Protein AF-A0A960VAS3-F1 (afdb_monomer_lite)

Sequence (71 aa):
MAHKIIWLPQAEMDFAETLQYLMENFGQSVSIRFKDKVEKQLDIISNNPKINPIYFWKRNIRRSVVVKQIS

Structure (mmCIF, N/CA/C/O backbone):
data_AF-A0A960VAS3-F1
#
_entry.id   AF-A0A960VAS3-F1
#
loop_
_atom_site.group_PDB
_atom_site.id
_atom_site.type_symbol
_atom_site.label_atom_id
_atom_site.label_alt_id
_atom_site.label_comp_id
_atom_site.label_asym_id
_atom_site.label_entity_id
_atom_site.label_seq_id
_atom_site.pdbx_PDB_ins_code
_atom_site.Cartn_x
_atom_site.Cartn_y
_atom_site.Cartn_z
_atom_site.occupancy
_atom_site.B_iso_or_equiv
_atom_site.auth_seq_id
_atom_site.auth_comp_id
_atom_site.auth_asym_id
_atom_site.auth_atom_id
_atom_site.pdbx_PDB_model_num
ATOM 1 N N . MET A 1 1 ? 2.468 -15.627 -12.038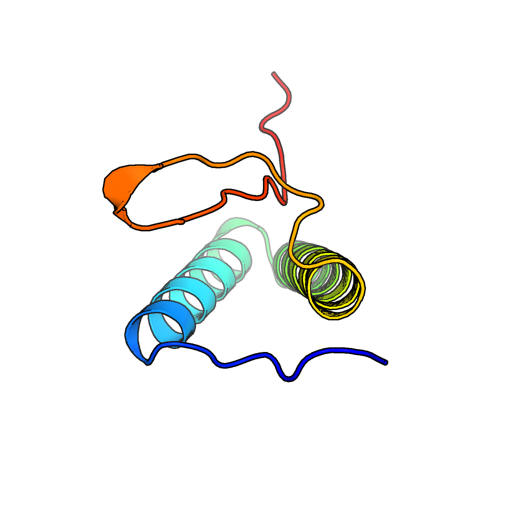 1.00 67.44 1 MET A N 1
ATOM 2 C CA . MET A 1 1 ? 3.299 -15.769 -10.822 1.00 67.44 1 MET A CA 1
ATOM 3 C C . MET A 1 1 ? 3.400 -14.402 -10.177 1.00 67.44 1 MET A C 1
ATOM 5 O O . MET A 1 1 ? 3.648 -13.450 -10.907 1.00 67.44 1 MET A O 1
ATOM 9 N N . ALA A 1 2 ? 3.175 -14.301 -8.868 1.00 87.75 2 ALA A N 1
ATOM 10 C CA . ALA A 1 2 ? 3.282 -13.037 -8.145 1.00 87.75 2 ALA A CA 1
ATOM 11 C C . ALA A 1 2 ? 4.753 -12.617 -7.997 1.00 87.75 2 ALA A C 1
ATOM 13 O O . ALA A 1 2 ? 5.622 -13.440 -7.699 1.00 87.75 2 ALA A O 1
ATOM 14 N N . HIS A 1 3 ? 5.037 -11.337 -8.220 1.00 93.94 3 HIS A N 1
ATOM 15 C CA . HIS A 1 3 ? 6.352 -10.749 -8.000 1.00 93.94 3 HIS A CA 1
ATOM 16 C C . HIS A 1 3 ? 6.603 -10.521 -6.506 1.00 93.94 3 HIS A C 1
ATOM 18 O O . HIS A 1 3 ? 5.709 -10.120 -5.764 1.00 93.94 3 HIS A O 1
ATOM 24 N N . LYS A 1 4 ? 7.851 -10.715 -6.065 1.00 96.12 4 LYS A N 1
ATOM 25 C CA . LYS A 1 4 ? 8.258 -10.385 -4.695 1.00 96.12 4 LYS A CA 1
ATOM 26 C C . LYS A 1 4 ? 8.198 -8.871 -4.480 1.00 96.12 4 LYS A C 1
ATOM 28 O O . LYS A 1 4 ? 8.820 -8.116 -5.226 1.00 96.12 4 LYS A O 1
ATOM 33 N N . ILE A 1 5 ? 7.494 -8.445 -3.435 1.00 95.88 5 ILE A N 1
ATOM 34 C CA . ILE A 1 5 ? 7.478 -7.051 -2.984 1.00 95.88 5 ILE A CA 1
ATOM 35 C C . ILE A 1 5 ? 8.721 -6.796 -2.133 1.00 95.88 5 ILE A C 1
ATOM 37 O O . ILE A 1 5 ? 9.070 -7.599 -1.267 1.00 95.88 5 ILE A O 1
ATOM 41 N N . ILE A 1 6 ? 9.387 -5.676 -2.393 1.00 97.06 6 ILE A N 1
ATOM 42 C CA . ILE A 1 6 ? 10.526 -5.192 -1.617 1.00 97.06 6 ILE A CA 1
ATOM 43 C C . ILE A 1 6 ? 10.197 -3.769 -1.190 1.00 97.06 6 ILE A C 1
ATOM 45 O O . ILE A 1 6 ? 9.840 -2.940 -2.030 1.00 97.06 6 ILE A O 1
ATOM 49 N N . TRP A 1 7 ? 10.322 -3.502 0.103 1.00 97.25 7 TRP A N 1
ATOM 50 C CA . TRP A 1 7 ? 10.170 -2.169 0.658 1.00 97.25 7 TRP A CA 1
ATOM 51 C C . TRP A 1 7 ? 11.531 -1.495 0.781 1.00 97.25 7 TRP A C 1
ATOM 53 O O . TRP A 1 7 ? 12.542 -2.132 1.077 1.00 97.25 7 TRP A O 1
ATOM 63 N N . LEU A 1 8 ? 11.556 -0.190 0.527 1.00 97.69 8 LEU A N 1
ATOM 64 C CA . LEU A 1 8 ? 12.679 0.637 0.945 1.00 97.69 8 LEU A CA 1
ATOM 65 C C . LEU A 1 8 ? 12.557 0.882 2.454 1.00 97.69 8 LEU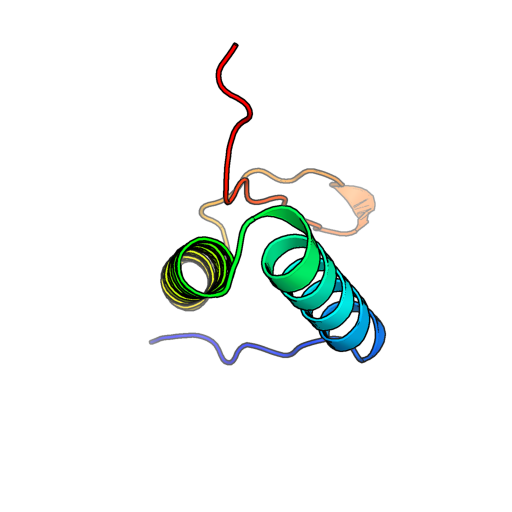 A C 1
ATOM 67 O O . LEU A 1 8 ? 11.429 1.053 2.915 1.00 97.69 8 LEU A O 1
ATOM 71 N N . PRO A 1 9 ? 13.670 1.020 3.197 1.00 97.94 9 PRO A N 1
ATOM 72 C CA . PRO A 1 9 ? 13.614 1.336 4.626 1.00 97.94 9 PRO A CA 1
ATOM 73 C C . PRO A 1 9 ? 12.755 2.573 4.928 1.00 97.94 9 PRO A C 1
ATOM 75 O O . PRO A 1 9 ? 11.933 2.556 5.836 1.00 97.94 9 PRO A O 1
ATOM 78 N N . GLN A 1 10 ? 12.869 3.618 4.099 1.00 97.50 10 GLN A N 1
ATOM 79 C CA . GLN A 1 10 ? 12.036 4.816 4.230 1.00 97.50 10 GLN A CA 1
ATOM 80 C C . GLN A 1 10 ? 10.543 4.520 4.044 1.00 97.50 10 GLN A C 1
ATOM 82 O O . GLN A 1 10 ? 9.723 5.044 4.780 1.00 97.50 10 GLN A O 1
ATOM 87 N N . ALA A 1 11 ? 10.185 3.642 3.105 1.00 97.19 11 ALA A N 1
ATOM 88 C CA . ALA A 1 11 ? 8.788 3.315 2.845 1.00 97.19 11 ALA A CA 1
ATOM 89 C C . ALA A 1 11 ? 8.149 2.521 4.000 1.00 97.19 11 ALA A C 1
ATOM 91 O O . ALA A 1 11 ? 6.954 2.667 4.243 1.00 97.19 11 ALA A O 1
ATOM 92 N N . GLU A 1 12 ? 8.928 1.697 4.712 1.00 97.75 12 GLU A N 1
ATOM 93 C CA . GLU A 1 12 ? 8.457 1.021 5.929 1.00 97.75 12 GLU A CA 1
ATOM 94 C C . GLU A 1 12 ? 8.191 2.028 7.055 1.00 97.75 12 GLU A C 1
ATOM 96 O O . GLU A 1 12 ? 7.140 1.960 7.694 1.00 97.75 12 GLU A O 1
ATOM 101 N N . MET A 1 13 ? 9.100 2.992 7.250 1.00 98.44 13 MET A N 1
ATOM 102 C CA . MET A 1 13 ? 8.936 4.063 8.240 1.00 98.44 13 MET A CA 1
ATOM 103 C C . MET A 1 13 ? 7.721 4.943 7.924 1.00 98.44 13 MET A C 1
ATOM 105 O O . MET A 1 13 ? 6.847 5.093 8.775 1.00 98.44 13 MET A O 1
ATOM 109 N N . ASP A 1 14 ? 7.595 5.426 6.684 1.00 98.31 14 ASP A N 1
ATOM 110 C CA . ASP A 1 14 ? 6.472 6.271 6.250 1.00 98.31 14 ASP A CA 1
ATOM 111 C C . ASP A 1 14 ? 5.116 5.566 6.456 1.00 98.31 14 ASP A C 1
ATOM 113 O O . ASP A 1 14 ? 4.109 6.175 6.840 1.00 98.31 14 ASP A O 1
ATOM 117 N N . PHE A 1 15 ? 5.068 4.253 6.198 1.00 97.88 15 PHE A N 1
ATOM 118 C CA . PHE A 1 15 ? 3.857 3.467 6.399 1.00 97.88 15 PHE A CA 1
ATOM 119 C C . PHE A 1 15 ? 3.530 3.290 7.886 1.00 97.88 15 PHE A C 1
ATOM 121 O O . PHE A 1 15 ? 2.365 3.432 8.266 1.00 97.88 15 PHE A O 1
ATOM 128 N N . ALA A 1 16 ? 4.533 3.036 8.731 1.00 98.25 16 ALA A N 1
ATOM 129 C CA . ALA A 1 16 ? 4.356 2.941 10.178 1.00 98.25 16 ALA A CA 1
ATOM 130 C C . ALA A 1 16 ? 3.854 4.263 10.782 1.00 98.25 16 ALA A C 1
ATOM 132 O O . ALA A 1 16 ? 2.874 4.250 11.528 1.00 98.25 16 ALA A O 1
ATOM 133 N N . GLU A 1 17 ? 4.442 5.397 10.391 1.00 98.50 17 GLU A N 1
ATOM 134 C CA . GLU A 1 17 ? 4.002 6.735 10.811 1.00 98.50 17 GLU A CA 1
ATOM 135 C C . GLU A 1 17 ? 2.552 7.008 10.391 1.00 98.50 17 GLU A C 1
ATOM 137 O O . GLU A 1 17 ? 1.741 7.490 11.184 1.00 98.50 17 GLU A O 1
ATOM 142 N N . THR A 1 18 ? 2.179 6.621 9.166 1.00 97.75 18 THR A N 1
ATOM 143 C CA . THR A 1 18 ? 0.796 6.750 8.685 1.00 97.75 18 THR A CA 1
ATOM 144 C C . THR A 1 18 ? -0.176 5.917 9.528 1.00 97.75 18 THR A C 1
ATOM 146 O O . THR A 1 18 ? -1.248 6.399 9.901 1.00 97.75 18 THR A O 1
ATOM 149 N N . LEU A 1 19 ? 0.172 4.666 9.846 1.00 98.19 19 LEU A N 1
ATOM 150 C CA . LEU A 1 19 ? -0.670 3.794 10.672 1.00 98.19 19 LEU A CA 1
ATOM 151 C C . LEU A 1 19 ? -0.800 4.306 12.107 1.00 98.19 19 LEU A C 1
ATOM 153 O O . LEU A 1 19 ? -1.893 4.218 12.674 1.00 98.19 19 LEU A O 1
ATOM 157 N N . GLN A 1 20 ? 0.283 4.847 12.667 1.00 98.44 20 GLN A N 1
ATOM 158 C CA . GLN A 1 20 ? 0.292 5.470 13.985 1.00 98.44 20 GLN A CA 1
ATOM 159 C C . GLN A 1 20 ? -0.619 6.698 14.010 1.00 98.44 20 GLN A C 1
ATOM 161 O O . GLN A 1 20 ? -1.521 6.762 14.844 1.00 98.44 20 GLN A O 1
ATOM 166 N N . TYR A 1 21 ? -0.477 7.605 13.041 1.00 98.12 21 TYR A N 1
ATOM 167 C CA . TYR A 1 21 ? -1.351 8.770 12.911 1.00 98.12 21 TYR A CA 1
ATOM 168 C C . TYR A 1 21 ? -2.829 8.365 12.844 1.00 98.12 21 TYR A C 1
ATOM 170 O O . TYR A 1 21 ? -3.671 8.926 13.551 1.00 98.12 21 TYR A O 1
ATOM 178 N N . LEU A 1 22 ? -3.159 7.355 12.032 1.00 97.88 22 LEU A N 1
ATOM 179 C CA . LEU A 1 22 ? -4.532 6.864 11.923 1.00 97.88 22 LEU A CA 1
ATOM 180 C C . LEU A 1 22 ? -5.043 6.261 13.234 1.00 97.88 22 LEU A C 1
ATOM 182 O O . LEU A 1 22 ? -6.202 6.468 13.590 1.00 97.88 22 LEU A O 1
ATOM 186 N N . MET A 1 23 ? -4.192 5.528 13.947 1.00 98.00 23 MET A N 1
ATOM 187 C CA . MET A 1 23 ? -4.538 4.913 15.223 1.00 98.00 23 MET A CA 1
ATOM 188 C C . MET A 1 23 ? -4.804 5.963 16.307 1.00 98.00 23 MET A C 1
ATOM 190 O O . MET A 1 23 ? -5.803 5.851 17.012 1.00 98.00 23 MET A O 1
ATOM 194 N N . GLU A 1 24 ? -3.957 6.987 16.410 1.00 98.31 24 GLU A N 1
ATOM 195 C CA . GLU A 1 24 ? -4.065 8.048 17.419 1.00 98.31 24 GLU A CA 1
ATOM 196 C C . GLU A 1 24 ? -5.271 8.965 17.181 1.00 98.31 24 GLU A C 1
ATOM 198 O O . GLU A 1 24 ? -5.946 9.357 18.130 1.00 98.31 24 GLU A O 1
ATOM 203 N N . ASN A 1 25 ? -5.576 9.281 15.919 1.00 98.12 25 ASN A N 1
ATOM 204 C CA . ASN A 1 25 ? -6.604 10.272 15.581 1.00 98.12 25 ASN A CA 1
ATOM 205 C C . ASN A 1 25 ? -7.979 9.656 15.286 1.00 98.12 25 ASN A C 1
ATOM 207 O O . ASN A 1 25 ? -9.001 10.3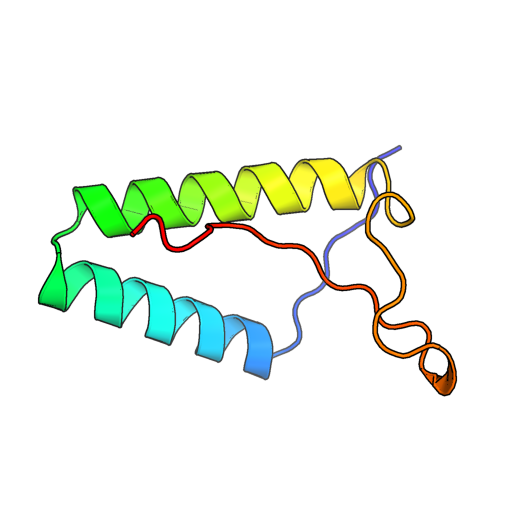17 15.461 1.00 98.12 25 ASN A O 1
ATOM 211 N N . PHE A 1 26 ? -8.024 8.404 14.822 1.00 96.94 26 PHE A N 1
ATOM 212 C CA . PHE A 1 26 ? -9.259 7.758 14.354 1.00 96.94 26 PHE A CA 1
ATOM 213 C C . PHE A 1 26 ? -9.490 6.362 14.947 1.00 96.94 26 PHE A C 1
ATOM 215 O O . PHE A 1 26 ? -10.509 5.730 14.659 1.00 96.94 26 PHE A O 1
ATOM 222 N N . GLY A 1 27 ? -8.571 5.879 15.785 1.00 97.50 27 GLY A N 1
ATOM 223 C CA . GLY A 1 27 ? -8.676 4.598 16.466 1.00 97.50 27 GLY A CA 1
ATOM 224 C C . GLY A 1 27 ? -8.197 3.399 15.646 1.00 97.50 27 GLY A C 1
ATOM 225 O O . GLY A 1 27 ? -7.954 3.444 14.435 1.00 97.50 27 GLY A O 1
ATOM 226 N N . GLN A 1 28 ? -8.079 2.270 16.342 1.00 97.56 28 GLN A N 1
ATOM 227 C CA . GLN A 1 28 ? -7.498 1.039 15.809 1.00 97.56 28 GLN A CA 1
ATOM 228 C C . GLN A 1 28 ? -8.253 0.486 14.590 1.00 97.56 28 GLN A C 1
ATOM 230 O O . GLN A 1 28 ? -7.629 0.025 13.636 1.00 97.56 28 GLN A O 1
ATOM 235 N N . SER A 1 29 ? -9.587 0.551 14.584 1.00 97.81 29 SER A N 1
ATOM 236 C CA . SER A 1 29 ? -10.409 0.001 13.496 1.00 97.81 29 SER A CA 1
ATOM 237 C C . SER A 1 29 ? -10.140 0.686 12.151 1.00 97.81 29 SER A C 1
ATOM 239 O O . SER A 1 29 ? -10.093 0.024 11.113 1.00 97.81 29 SER A O 1
ATOM 241 N N . VAL A 1 30 ? -9.914 2.004 12.156 1.00 97.00 30 VAL A N 1
ATOM 242 C CA . VAL A 1 30 ? -9.596 2.775 10.949 1.00 97.00 30 VAL A CA 1
ATOM 243 C C . VAL A 1 30 ? -8.188 2.455 10.453 1.00 97.00 30 VAL A C 1
ATOM 245 O O . VAL A 1 30 ? -8.014 2.250 9.249 1.00 97.00 30 VAL A O 1
ATOM 248 N N . SER A 1 31 ? -7.216 2.350 11.364 1.00 97.81 31 SER A N 1
ATOM 249 C CA . SER A 1 31 ? -5.833 1.978 11.038 1.00 97.81 31 SER A CA 1
ATOM 250 C C . SER A 1 31 ? -5.747 0.572 10.422 1.00 97.81 31 SER A C 1
ATOM 252 O O . SER A 1 31 ? -5.172 0.409 9.344 1.00 97.81 31 SER A O 1
ATOM 254 N N . ILE A 1 32 ? -6.432 -0.423 11.008 1.00 98.06 32 ILE A N 1
ATOM 255 C CA . ILE A 1 32 ? -6.520 -1.789 10.456 1.00 98.06 32 ILE A CA 1
ATOM 256 C C . ILE A 1 32 ? -7.142 -1.766 9.056 1.00 98.06 32 ILE A C 1
ATOM 258 O O . ILE A 1 32 ? -6.553 -2.270 8.105 1.00 98.06 32 ILE A O 1
ATOM 262 N N . ARG A 1 33 ? -8.284 -1.089 8.883 1.00 97.50 33 ARG A N 1
ATOM 263 C CA . ARG A 1 33 ? -8.948 -1.011 7.573 1.00 97.50 33 ARG A CA 1
ATOM 264 C C . ARG A 1 33 ? -8.074 -0.339 6.510 1.00 97.50 33 ARG A C 1
ATOM 266 O O . ARG A 1 33 ? -8.199 -0.649 5.325 1.00 97.50 33 ARG A O 1
ATOM 273 N N . PHE A 1 34 ? -7.234 0.623 6.89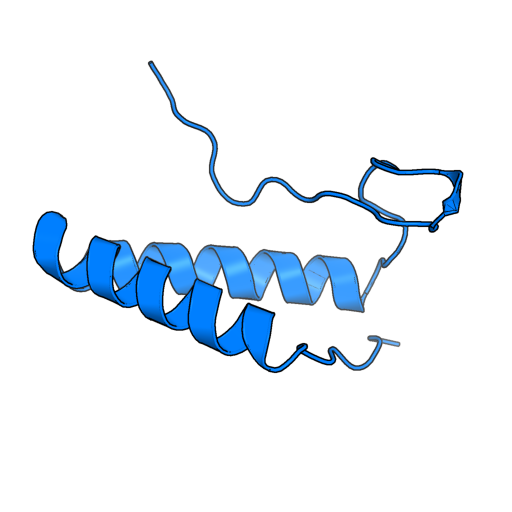1 1.00 97.44 34 PHE A N 1
ATOM 274 C CA . PHE A 1 34 ? -6.273 1.231 5.974 1.00 97.44 34 PHE A CA 1
ATOM 275 C C . PHE A 1 34 ? -5.160 0.248 5.595 1.00 97.44 34 PHE A C 1
ATOM 277 O O . PHE A 1 34 ? -4.881 0.099 4.403 1.00 97.44 34 PHE A O 1
ATOM 284 N N . LYS A 1 35 ? -4.593 -0.468 6.575 1.00 98.12 35 LYS A N 1
ATOM 285 C CA . LYS A 1 35 ? -3.602 -1.530 6.349 1.00 98.12 35 LYS A CA 1
ATOM 286 C C . LYS A 1 35 ? -4.120 -2.581 5.368 1.00 98.12 35 LYS A C 1
ATOM 288 O O . LYS A 1 35 ? -3.459 -2.837 4.366 1.00 98.12 35 LYS A O 1
ATOM 293 N N . ASP A 1 36 ? -5.338 -3.078 5.571 1.00 98.19 36 ASP A N 1
ATOM 294 C CA . ASP A 1 36 ? -5.954 -4.088 4.699 1.00 98.19 36 ASP A CA 1
ATOM 295 C C . ASP A 1 36 ? -6.102 -3.592 3.248 1.00 98.19 36 ASP A C 1
ATOM 297 O O . ASP A 1 36 ? -5.912 -4.339 2.285 1.00 98.19 36 ASP A O 1
ATOM 301 N N . LYS A 1 37 ? -6.416 -2.301 3.054 1.00 97.62 37 LYS A N 1
ATOM 302 C CA . LYS A 1 37 ? -6.486 -1.695 1.713 1.00 97.62 37 LYS A CA 1
ATOM 303 C C . LYS A 1 37 ? -5.114 -1.608 1.049 1.00 97.62 37 LYS A C 1
ATOM 305 O O . LYS A 1 37 ? -5.023 -1.841 -0.156 1.00 97.62 37 LYS A O 1
ATOM 310 N N . VAL A 1 38 ? -4.069 -1.271 1.807 1.00 97.75 38 VAL A N 1
ATOM 311 C CA . VAL A 1 38 ? -2.689 -1.265 1.303 1.00 97.75 38 VAL A CA 1
ATOM 312 C C . VAL A 1 38 ? -2.271 -2.680 0.906 1.00 97.75 38 VAL A C 1
ATOM 314 O O . VAL A 1 38 ? -1.807 -2.871 -0.215 1.00 97.75 38 VAL A O 1
ATOM 317 N N . GLU A 1 39 ? -2.511 -3.680 1.757 1.00 97.31 39 GLU A N 1
ATOM 318 C CA . GLU A 1 39 ? -2.191 -5.088 1.479 1.00 97.31 39 GLU A CA 1
ATOM 319 C C . GLU A 1 39 ? -2.900 -5.606 0.226 1.00 97.31 39 GLU A C 1
ATOM 321 O O . GLU A 1 39 ? -2.261 -6.174 -0.661 1.00 97.31 39 GLU A O 1
ATOM 326 N N . LYS A 1 40 ? -4.198 -5.318 0.080 1.00 96.50 40 LYS A N 1
ATOM 327 C CA . LYS A 1 40 ? -4.948 -5.656 -1.135 1.00 96.50 40 LYS A CA 1
ATOM 328 C C . LYS A 1 40 ? -4.347 -5.008 -2.382 1.00 96.50 40 LYS A C 1
ATOM 330 O O . LYS A 1 40 ? -4.273 -5.632 -3.440 1.00 96.50 40 LYS A O 1
ATOM 335 N N . GLN A 1 41 ? -3.921 -3.751 -2.283 1.00 96.62 41 GLN A N 1
ATOM 336 C CA . GLN A 1 41 ? -3.320 -3.056 -3.415 1.00 96.62 41 GLN A CA 1
ATOM 337 C C . GLN A 1 41 ? -1.946 -3.635 -3.779 1.00 96.62 41 GLN A C 1
ATOM 339 O O . GLN A 1 41 ? -1.619 -3.743 -4.962 1.00 96.62 41 GLN A O 1
ATOM 344 N N . LEU A 1 42 ? -1.157 -4.025 -2.779 1.00 96.50 42 LEU A N 1
ATOM 345 C CA . LEU A 1 42 ? 0.129 -4.689 -2.960 1.00 96.50 42 LEU A CA 1
ATOM 346 C C . LEU A 1 42 ? -0.026 -6.055 -3.629 1.00 96.50 42 LEU A C 1
ATOM 348 O O . LEU A 1 42 ? 0.724 -6.346 -4.558 1.00 96.50 42 LEU A O 1
ATOM 352 N N . ASP A 1 43 ? -1.028 -6.843 -3.241 1.00 96.19 43 ASP A N 1
ATOM 353 C CA . ASP A 1 43 ? -1.334 -8.119 -3.893 1.00 96.19 43 ASP A CA 1
ATOM 354 C C . ASP A 1 43 ? -1.663 -7.927 -5.385 1.00 96.19 43 ASP A C 1
ATOM 356 O O . ASP A 1 43 ? -1.068 -8.574 -6.252 1.00 96.19 43 ASP A O 1
ATOM 360 N N . ILE A 1 44 ? -2.506 -6.944 -5.720 1.00 95.19 44 ILE A N 1
ATOM 361 C CA . ILE A 1 44 ? -2.816 -6.595 -7.117 1.00 95.19 44 ILE A CA 1
ATOM 362 C C . ILE A 1 44 ? -1.548 -6.196 -7.888 1.00 95.19 44 ILE A C 1
ATOM 364 O O . ILE A 1 44 ? -1.351 -6.645 -9.019 1.00 95.19 44 ILE A O 1
ATOM 368 N N . ILE A 1 45 ? -0.683 -5.367 -7.294 1.00 95.88 45 ILE A N 1
ATOM 369 C CA . ILE A 1 45 ? 0.568 -4.913 -7.924 1.00 95.88 45 ILE A CA 1
ATOM 370 C C . ILE A 1 45 ? 1.545 -6.079 -8.098 1.00 95.88 45 ILE A C 1
ATOM 372 O O . ILE A 1 45 ? 2.205 -6.161 -9.133 1.00 95.88 45 ILE A O 1
ATOM 376 N N . SER A 1 46 ? 1.617 -6.993 -7.128 1.00 97.00 46 SER A N 1
ATOM 377 C CA . SER A 1 46 ? 2.478 -8.173 -7.198 1.00 97.00 46 SER A CA 1
ATOM 378 C C . SER A 1 46 ? 2.092 -9.079 -8.367 1.00 97.00 46 SER A C 1
ATOM 380 O O . SER A 1 46 ? 2.965 -9.618 -9.043 1.00 97.00 46 SER A O 1
ATOM 382 N N . ASN A 1 47 ? 0.796 -9.190 -8.665 1.00 97.00 47 ASN A N 1
ATOM 383 C CA . ASN A 1 47 ? 0.291 -9.978 -9.783 1.00 97.00 47 ASN A CA 1
ATOM 384 C C . ASN A 1 47 ? 0.338 -9.212 -11.114 1.00 97.00 47 ASN A C 1
ATOM 386 O O . ASN A 1 47 ? 0.546 -9.818 -12.162 1.00 97.00 47 ASN A O 1
ATOM 390 N N . ASN A 1 48 ? 0.176 -7.884 -11.086 1.00 95.50 48 ASN A N 1
ATOM 391 C CA . ASN A 1 48 ? 0.110 -7.034 -12.276 1.00 95.50 48 ASN A CA 1
ATOM 392 C C . ASN A 1 48 ? 0.914 -5.724 -12.109 1.00 95.50 48 ASN A C 1
ATOM 394 O O . ASN A 1 48 ? 0.324 -4.645 -11.993 1.00 95.50 48 ASN A O 1
ATOM 398 N N . PRO A 1 49 ? 2.260 -5.744 -12.187 1.00 94.00 49 PRO A N 1
ATOM 399 C CA . PRO A 1 49 ? 3.090 -4.571 -11.863 1.00 94.00 49 PRO A CA 1
ATOM 400 C C . PRO A 1 49 ? 2.868 -3.338 -12.753 1.00 94.00 49 PRO A C 1
ATOM 402 O O . PRO A 1 49 ? 3.229 -2.219 -12.388 1.00 94.00 49 PRO A O 1
ATOM 405 N N . LYS A 1 50 ? 2.291 -3.525 -13.947 1.00 95.25 50 LYS A N 1
ATOM 406 C CA . LYS A 1 50 ? 2.040 -2.458 -14.932 1.00 95.25 50 LYS A CA 1
ATOM 407 C C . LYS A 1 50 ? 0.616 -1.889 -14.882 1.00 95.25 50 LYS A C 1
ATOM 409 O O . LYS A 1 50 ? 0.319 -1.012 -15.688 1.00 95.25 50 LYS A O 1
ATOM 414 N N . ILE A 1 51 ? -0.236 -2.353 -13.959 1.00 95.00 51 ILE A N 1
ATOM 415 C CA . ILE A 1 51 ? -1.655 -1.961 -13.879 1.00 95.00 51 ILE A CA 1
ATOM 416 C C . ILE A 1 51 ? -1.853 -0.463 -13.613 1.00 95.00 51 ILE A C 1
ATOM 418 O O . ILE A 1 51 ? -2.765 0.159 -14.145 1.00 95.00 51 ILE A O 1
ATOM 422 N N . ASN A 1 52 ? -0.972 0.124 -12.805 1.00 95.12 52 ASN A N 1
ATOM 423 C CA . ASN A 1 52 ? -1.047 1.524 -12.411 1.00 95.12 52 ASN A CA 1
ATOM 424 C C . ASN A 1 52 ? -0.346 2.437 -13.424 1.00 95.12 52 ASN A C 1
ATOM 426 O O . ASN A 1 52 ? 0.677 2.037 -13.988 1.00 95.12 52 ASN A O 1
ATOM 430 N N . PRO A 1 53 ? -0.818 3.679 -13.628 1.00 95.88 53 PRO A N 1
ATOM 431 C CA . PRO A 1 53 ? -0.207 4.605 -14.573 1.00 95.88 53 PRO A CA 1
ATOM 432 C C . PRO A 1 53 ? 1.219 4.994 -14.164 1.00 95.88 53 PRO A C 1
ATOM 434 O O . PRO A 1 53 ? 1.569 5.057 -12.980 1.00 95.88 53 PRO A O 1
ATOM 437 N N . ILE A 1 54 ? 2.047 5.280 -15.171 1.00 96.56 54 ILE A N 1
ATOM 438 C CA . ILE A 1 54 ? 3.377 5.855 -14.968 1.00 96.56 54 ILE A CA 1
ATOM 439 C C . ILE A 1 54 ? 3.193 7.294 -14.487 1.00 96.56 54 ILE A C 1
ATOM 441 O O . ILE A 1 54 ? 2.566 8.104 -15.162 1.00 96.56 54 ILE A O 1
ATOM 445 N N . TYR A 1 55 ? 3.759 7.602 -13.325 1.00 95.81 55 TYR A N 1
ATOM 446 C CA . TYR A 1 55 ? 3.766 8.943 -12.748 1.00 95.81 55 TYR A CA 1
ATOM 447 C C . TYR A 1 55 ? 5.044 9.701 -13.113 1.00 95.81 55 TYR A C 1
ATOM 449 O O . TYR A 1 55 ? 4.991 10.879 -13.455 1.00 95.81 55 TYR A O 1
ATOM 457 N N . PHE A 1 56 ? 6.195 9.019 -13.093 1.00 95.94 56 PHE A N 1
ATOM 458 C CA . PHE A 1 56 ? 7.467 9.614 -13.491 1.00 95.94 56 PHE A CA 1
ATOM 459 C C . PHE A 1 56 ? 8.182 8.740 -14.517 1.00 95.94 56 PHE A C 1
ATOM 461 O O . PHE A 1 56 ? 8.858 7.767 -14.179 1.00 95.94 56 PHE A O 1
ATOM 468 N N . TRP A 1 57 ? 8.036 9.114 -15.789 1.00 93.44 57 TRP A N 1
ATOM 469 C 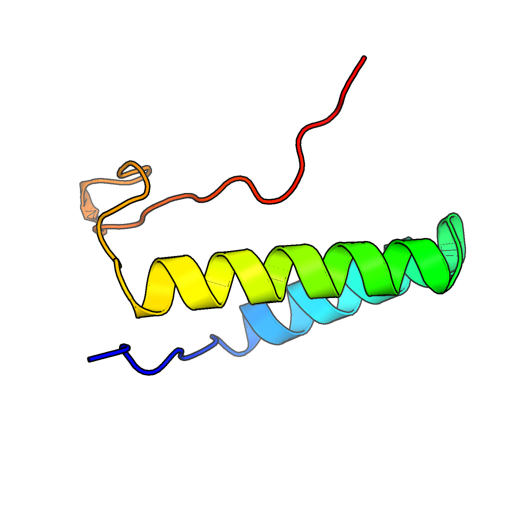CA . TRP A 1 57 ? 8.498 8.321 -16.927 1.00 93.44 57 TRP A CA 1
ATOM 470 C C . TRP A 1 57 ? 10.013 8.097 -16.943 1.00 93.44 57 TRP A C 1
ATOM 472 O O . TRP A 1 57 ? 10.443 6.963 -17.124 1.00 93.44 57 TRP A O 1
ATOM 482 N N . LYS A 1 58 ? 10.822 9.131 -16.655 1.00 96.31 58 LYS A N 1
ATOM 483 C CA . LYS A 1 58 ? 12.297 9.039 -16.678 1.00 96.31 58 LYS A CA 1
ATOM 484 C C . LYS A 1 58 ? 12.852 8.002 -15.700 1.00 96.31 58 LYS A C 1
ATOM 486 O O . LYS A 1 58 ? 13.943 7.493 -15.914 1.00 96.31 58 LYS A O 1
ATOM 491 N N . ARG A 1 59 ? 12.119 7.720 -14.618 1.00 94.44 59 ARG A N 1
ATOM 492 C CA . ARG A 1 59 ? 12.512 6.772 -13.564 1.00 94.44 59 ARG A CA 1
ATOM 493 C C . ARG A 1 59 ? 11.636 5.517 -13.525 1.00 94.44 59 ARG A C 1
ATOM 495 O O . ARG A 1 59 ? 11.778 4.722 -12.606 1.00 94.44 59 ARG A O 1
ATOM 502 N N . ASN A 1 60 ? 10.723 5.350 -14.487 1.00 94.50 60 ASN A N 1
ATOM 503 C CA . ASN A 1 60 ? 9.751 4.252 -14.537 1.00 94.50 60 ASN A CA 1
ATOM 504 C C . ASN A 1 60 ? 8.957 4.061 -13.221 1.00 94.50 60 ASN A C 1
ATOM 506 O O . ASN A 1 60 ? 8.660 2.940 -12.813 1.00 94.50 60 ASN A O 1
ATOM 510 N N . ILE A 1 61 ? 8.606 5.163 -12.547 1.00 96.06 61 ILE A N 1
ATOM 511 C CA . ILE A 1 61 ? 7.846 5.127 -11.287 1.00 96.06 61 ILE A CA 1
ATOM 512 C C . ILE A 1 61 ? 6.353 5.180 -11.599 1.00 96.06 61 ILE A C 1
ATOM 514 O O . ILE A 1 61 ? 5.894 6.055 -12.340 1.00 96.06 61 ILE A O 1
ATOM 518 N N . ARG A 1 62 ? 5.587 4.271 -10.992 1.00 96.62 62 ARG A N 1
ATOM 519 C CA . ARG A 1 62 ? 4.122 4.202 -11.075 1.00 96.62 62 ARG A CA 1
ATOM 520 C C . ARG A 1 62 ? 3.496 4.639 -9.756 1.00 96.62 62 ARG A C 1
ATOM 522 O O . ARG A 1 62 ? 4.095 4.451 -8.702 1.00 96.62 62 ARG A O 1
ATOM 529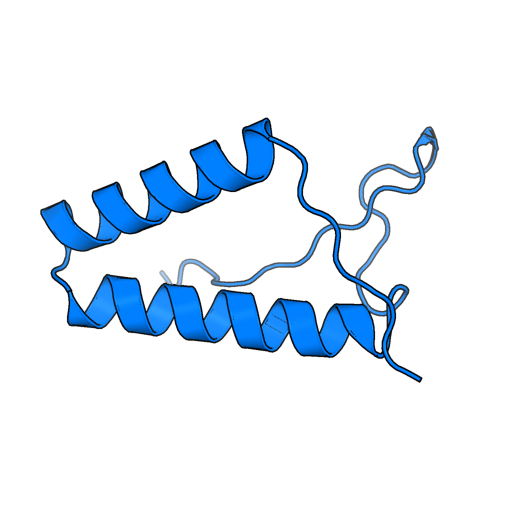 N N . ARG A 1 63 ? 2.295 5.216 -9.814 1.00 95.62 63 ARG A N 1
ATOM 530 C CA . ARG A 1 63 ? 1.545 5.648 -8.623 1.00 95.62 63 ARG A CA 1
ATOM 531 C C . ARG A 1 63 ? 0.244 4.867 -8.509 1.00 95.62 63 ARG A C 1
ATOM 533 O O . ARG A 1 63 ? -0.491 4.762 -9.484 1.00 95.62 63 ARG A O 1
ATOM 540 N N . SER A 1 64 ? -0.046 4.386 -7.305 1.00 94.69 64 SER A N 1
ATOM 541 C CA . SER A 1 64 ? -1.308 3.736 -6.956 1.00 94.69 64 SER A CA 1
ATOM 542 C C . SER A 1 64 ? -2.045 4.574 -5.923 1.00 94.69 64 SER A C 1
ATOM 544 O O . SER A 1 64 ? -1.439 5.024 -4.955 1.00 94.69 64 SER A O 1
ATOM 546 N N . VAL A 1 65 ? -3.347 4.771 -6.107 1.00 94.44 65 VAL A N 1
ATOM 547 C CA . VAL A 1 65 ? -4.195 5.430 -5.105 1.00 94.44 65 VAL A CA 1
ATOM 548 C C . VAL A 1 65 ? -4.831 4.351 -4.235 1.00 94.44 65 VAL A C 1
ATOM 550 O O . VAL A 1 65 ? -5.547 3.505 -4.758 1.00 94.44 65 VAL A O 1
ATOM 553 N N . VAL A 1 66 ? -4.572 4.374 -2.925 1.00 94.50 66 VAL A N 1
ATOM 554 C CA . VAL A 1 66 ? -5.132 3.395 -1.968 1.00 94.50 66 VAL A CA 1
ATOM 555 C C . VAL A 1 66 ? -6.468 3.877 -1.401 1.00 94.50 66 VAL A C 1
ATOM 557 O O . VAL A 1 66 ? -7.434 3.121 -1.306 1.00 94.50 66 VAL A O 1
ATOM 560 N N . VAL A 1 67 ? -6.544 5.159 -1.045 1.00 92.00 67 VAL A N 1
ATOM 561 C CA . VAL A 1 67 ? -7.755 5.810 -0.540 1.00 92.00 67 VAL A CA 1
ATOM 562 C C . VAL A 1 67 ? -7.880 7.172 -1.211 1.00 92.00 67 VAL A C 1
ATOM 564 O O . VAL A 1 67 ? -6.882 7.859 -1.417 1.00 92.00 67 VAL A O 1
ATOM 567 N N . LYS A 1 68 ? -9.105 7.551 -1.576 1.00 88.62 68 LYS A N 1
ATOM 568 C CA . LYS A 1 68 ? -9.435 8.894 -2.060 1.00 88.62 68 LYS A CA 1
ATOM 569 C C . LYS A 1 68 ? -10.112 9.663 -0.933 1.00 88.62 68 LYS A C 1
ATOM 571 O O . LYS A 1 68 ? -10.935 9.085 -0.224 1.00 88.62 68 LYS A O 1
ATOM 576 N N . GLN A 1 69 ? -9.795 10.946 -0.798 1.00 81.62 69 GLN A N 1
ATOM 577 C CA . GLN A 1 69 ? -10.632 11.853 -0.023 1.00 81.62 69 GLN A CA 1
ATOM 578 C C . GLN A 1 69 ? -11.984 11.967 -0.732 1.00 81.62 69 GLN A C 1
ATOM 580 O O . GLN A 1 69 ? -12.032 12.175 -1.945 1.00 81.62 69 GLN A O 1
ATOM 585 N N . ILE A 1 70 ? -13.062 11.781 0.019 1.00 72.75 70 ILE A N 1
ATOM 586 C CA . ILE A 1 70 ? -14.426 11.993 -0.455 1.00 72.75 70 ILE A CA 1
ATOM 587 C C . ILE A 1 70 ? -14.891 13.259 0.264 1.00 72.75 70 ILE A C 1
ATOM 589 O O . ILE A 1 70 ? -14.828 13.302 1.494 1.00 72.75 70 ILE A O 1
ATOM 593 N N . SER A 1 71 ? -15.203 14.300 -0.510 1.00 56.59 71 SER A N 1
ATOM 594 C CA . SER A 1 71 ? -15.780 15.553 -0.009 1.00 56.59 71 SER A CA 1
ATOM 595 C C . SER A 1 71 ? -17.269 15.403 0.259 1.00 56.59 71 SER A C 1
ATOM 597 O O . SER A 1 71 ? -17.888 14.516 -0.370 1.00 56.59 71 SER A O 1
#

pLDDT: mean 94.91, std 6.84, range [56.59, 98.5]

Foldseek 3Di:
DFADDDDDPVRVVVLVVVLVVCCVPPNDVRSVVLVVLVVVVNRVCRVPVPPFDQPDPVVSDGDDDSDDDDD

Radius of gyration: 13.73 Å; chains: 1; bounding box: 29×31×34 Å

Secondary structure (DSSP, 8-state):
-PPPP---HHHHHHHHHHHHHHHHHH-HHHHHHHHHHHHHHHHHHHH-TTSSPEEEGGGTEE---S-----